Protein AF-A0A835RKS9-F1 (afdb_monomer_lite)

Secondary structure (DSSP, 8-state):
----PPPPHHHHHHHHHHHHHHHHHHHSS---S-EEEEE-TT--HHHHHHHHHHHHHTT--EEEEEEHHHHHHHHHHTTS-TTS-EEEEEEEEETTEEEEEEEEEPTTSS-EEEEE----B-----------

Foldseek 3Di:
DDDDPLPPLVVLLVVLLVVLVVCCVVVVHVPDDADEAEDAPPDDPVSLVSSVVSNVVSPGRYPYYYYPVVVVCVVCLVVDQLPAWDWDWDWDCPPQWTWIKIWIQHSVRPDIDIHTPGPTDHRPPDPPPPDD

InterPro domains:
  IPR013126 Heat shock protein 70 family [PF00012] (16-110)
  IPR043129 ATPase, nucleotide binding domain [SSF53067] (21-77)

pLDDT: mean 77.96, std 16.06, range [33.53, 96.0]

Organism: Vanilla planifolia (NCBI:txid51239)

Radius of gyration: 17.53 Å; chains: 1; bounding box: 42×36×47 Å

Structure (mmCIF, N/CA/C/O backbone):
data_AF-A0A835RKS9-F1
#
_entry.id   AF-A0A835RKS9-F1
#
loop_
_atom_site.group_PDB
_atom_site.id
_atom_site.type_symbol
_atom_site.label_atom_id
_atom_site.label_alt_id
_atom_site.label_comp_id
_atom_site.label_asym_id
_atom_site.label_entity_id
_atom_site.label_seq_id
_atom_site.pdbx_PDB_ins_code
_atom_site.Cartn_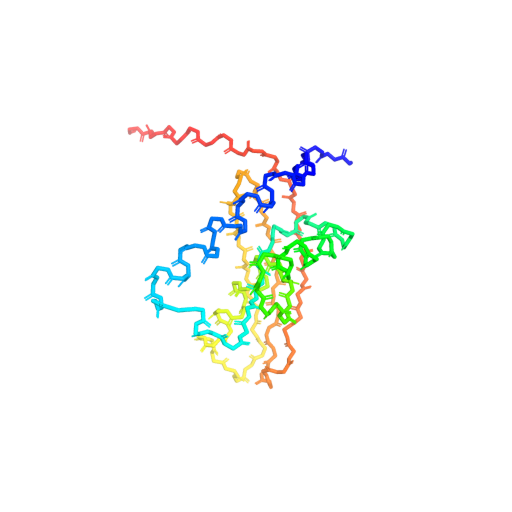x
_atom_site.Cartn_y
_atom_site.Cartn_z
_atom_site.occupancy
_atom_site.B_iso_or_equiv
_atom_site.auth_seq_id
_atom_site.auth_comp_id
_atom_site.auth_asym_id
_atom_site.auth_atom_id
_atom_site.pdbx_PDB_model_num
ATOM 1 N N . MET A 1 1 ? 16.171 18.803 7.623 1.00 37.25 1 MET A N 1
ATOM 2 C CA . MET A 1 1 ? 16.096 18.180 6.287 1.00 37.25 1 MET A CA 1
ATOM 3 C C . MET A 1 1 ? 17.166 17.105 6.278 1.00 37.25 1 MET A C 1
ATOM 5 O O . MET A 1 1 ? 18.321 17.444 6.073 1.00 37.25 1 MET A O 1
ATOM 9 N N . ASN A 1 2 ? 16.823 15.869 6.648 1.00 33.53 2 ASN A N 1
ATOM 10 C CA . ASN A 1 2 ? 17.807 14.811 6.886 1.00 33.53 2 ASN A CA 1
ATOM 11 C C . ASN A 1 2 ? 17.451 13.570 6.051 1.00 33.53 2 ASN A C 1
ATOM 13 O O . ASN A 1 2 ? 16.578 12.813 6.446 1.00 33.53 2 ASN A O 1
ATOM 17 N N . GLY A 1 3 ? 18.138 13.403 4.918 1.00 37.47 3 GLY A N 1
ATOM 18 C CA . GLY A 1 3 ? 18.975 12.223 4.672 1.00 37.47 3 GLY A CA 1
ATOM 19 C C . GLY A 1 3 ? 18.338 10.857 4.415 1.00 37.47 3 GLY A C 1
ATOM 20 O O . GLY A 1 3 ? 18.974 9.869 4.763 1.00 37.47 3 GLY A O 1
ATOM 21 N N . GLU A 1 4 ? 17.162 10.773 3.802 1.00 46.88 4 GLU A N 1
ATOM 22 C CA . GLU A 1 4 ? 16.782 9.568 3.054 1.00 46.88 4 GLU A CA 1
ATOM 23 C C . GLU A 1 4 ? 17.050 9.886 1.579 1.00 46.88 4 GLU A C 1
ATOM 25 O O . GLU A 1 4 ? 16.522 10.872 1.063 1.00 46.88 4 GLU A O 1
ATOM 30 N N . GLU A 1 5 ? 17.986 9.170 0.945 1.00 51.88 5 GLU A N 1
ATOM 31 C CA . GLU A 1 5 ? 18.229 9.341 -0.490 1.00 51.88 5 GLU A CA 1
ATOM 32 C C . GLU A 1 5 ? 16.928 9.008 -1.215 1.00 51.88 5 GLU A C 1
ATOM 34 O O . GLU A 1 5 ? 16.383 7.917 -1.033 1.00 51.88 5 GLU A O 1
ATOM 39 N N . ASP A 1 6 ? 16.414 9.962 -1.998 1.00 58.25 6 ASP A N 1
ATOM 40 C CA . ASP A 1 6 ? 15.259 9.717 -2.853 1.00 58.25 6 ASP A CA 1
ATOM 41 C C . ASP A 1 6 ? 15.521 8.427 -3.642 1.00 58.25 6 ASP A C 1
ATOM 43 O O . ASP A 1 6 ? 16.600 8.289 -4.235 1.00 58.25 6 ASP A O 1
ATOM 47 N N . PRO A 1 7 ? 14.584 7.461 -3.626 1.00 64.06 7 PRO A N 1
ATOM 48 C CA . PRO A 1 7 ? 14.830 6.174 -4.243 1.00 64.06 7 PRO A CA 1
ATOM 49 C C . PRO A 1 7 ? 15.171 6.405 -5.711 1.00 64.06 7 PRO A C 1
ATOM 51 O O . PRO A 1 7 ? 14.427 7.061 -6.445 1.00 64.06 7 PRO A O 1
ATOM 54 N N . CYS A 1 8 ? 16.325 5.889 -6.136 1.00 79.25 8 CYS A N 1
ATOM 55 C CA . CYS A 1 8 ? 16.779 6.057 -7.504 1.00 79.25 8 CYS A CA 1
ATOM 56 C C . CYS A 1 8 ? 15.691 5.535 -8.447 1.00 79.25 8 CYS A C 1
ATOM 58 O O . CYS A 1 8 ? 15.239 4.394 -8.328 1.00 79.25 8 CYS A O 1
ATOM 60 N N . ARG A 1 9 ? 15.273 6.365 -9.409 1.00 83.06 9 ARG A N 1
ATOM 61 C CA . ARG A 1 9 ? 14.220 6.024 -10.378 1.00 83.06 9 ARG A CA 1
ATOM 62 C C . ARG A 1 9 ? 14.448 4.653 -11.027 1.00 83.06 9 ARG A C 1
ATOM 64 O O . ARG A 1 9 ? 13.492 3.920 -11.263 1.00 83.06 9 ARG A O 1
ATOM 71 N N . VAL A 1 10 ? 15.707 4.306 -11.305 1.00 87.50 10 VAL A N 1
ATOM 72 C CA . VAL A 1 10 ? 16.093 3.011 -11.887 1.00 87.50 10 VAL A CA 1
ATOM 73 C C . VAL A 1 10 ? 15.722 1.849 -10.964 1.00 87.50 10 VAL A C 1
ATOM 75 O O . VAL A 1 10 ? 15.146 0.871 -11.436 1.00 87.50 10 VAL A O 1
ATOM 78 N N . ASP A 1 11 ? 15.977 1.975 -9.664 1.00 88.94 11 ASP A N 1
ATOM 79 C CA . ASP A 1 11 ? 15.690 0.927 -8.681 1.00 88.94 11 ASP A CA 1
ATOM 80 C C . ASP A 1 11 ? 14.180 0.728 -8.517 1.00 88.94 11 ASP A C 1
ATOM 82 O O . ASP A 1 11 ? 13.698 -0.404 -8.475 1.00 88.94 11 ASP A O 1
ATOM 86 N N . VAL A 1 12 ? 13.410 1.822 -8.511 1.00 90.06 12 VAL A N 1
ATOM 87 C CA . VAL A 1 12 ? 11.939 1.776 -8.447 1.00 90.06 12 VAL A CA 1
ATOM 88 C C . VAL A 1 12 ? 11.356 1.071 -9.673 1.00 90.06 12 VAL A C 1
ATOM 90 O O . VAL A 1 12 ? 10.477 0.217 -9.535 1.00 90.06 12 VAL A O 1
ATOM 93 N N . VAL A 1 13 ? 11.859 1.389 -10.872 1.00 91.94 13 VAL A N 1
ATOM 94 C CA . VAL A 1 13 ? 11.455 0.717 -12.118 1.00 91.94 13 VAL A CA 1
ATOM 95 C C . VAL A 1 13 ? 11.740 -0.781 -12.026 1.00 91.94 13 VAL A C 1
ATOM 97 O O . VAL A 1 13 ? 10.829 -1.584 -12.221 1.00 91.94 13 VAL A O 1
ATOM 100 N N . GLN A 1 14 ? 12.968 -1.162 -11.671 1.00 92.81 14 GLN A N 1
ATOM 101 C CA . GLN A 1 14 ? 13.363 -2.569 -11.573 1.00 92.81 14 GLN A CA 1
ATOM 102 C C . GLN A 1 14 ? 12.532 -3.332 -10.535 1.00 92.81 14 GLN A C 1
ATOM 104 O O . GLN A 1 14 ? 12.089 -4.453 -10.796 1.00 92.81 14 GLN A O 1
ATOM 109 N N . ALA A 1 15 ? 12.266 -2.722 -9.378 1.00 93.56 15 ALA A N 1
ATOM 110 C CA . ALA A 1 15 ? 11.445 -3.320 -8.332 1.00 93.56 15 ALA A CA 1
ATOM 111 C C . ALA A 1 15 ? 10.001 -3.565 -8.802 1.00 93.56 15 ALA A C 1
ATOM 113 O O . ALA A 1 15 ? 9.443 -4.638 -8.563 1.00 93.56 15 ALA A O 1
ATOM 114 N N . LEU A 1 16 ? 9.397 -2.604 -9.507 1.00 94.25 16 LEU A N 1
ATOM 115 C CA . LEU A 1 16 ? 8.031 -2.734 -10.018 1.00 94.25 16 LEU A CA 1
ATOM 116 C C . LEU A 1 16 ? 7.932 -3.738 -11.173 1.00 94.25 16 LEU A C 1
ATOM 118 O O . LEU A 1 16 ? 6.957 -4.487 -11.251 1.00 94.25 16 LEU A O 1
ATOM 122 N N . GLU A 1 17 ? 8.944 -3.824 -12.035 1.00 92.88 17 GLU A N 1
ATOM 123 C CA . GLU A 1 17 ? 9.011 -4.866 -13.064 1.00 92.88 17 GLU A CA 1
ATOM 124 C C . GLU A 1 17 ? 9.138 -6.266 -12.454 1.00 92.88 17 GLU A C 1
ATOM 126 O O . GLU A 1 17 ? 8.404 -7.177 -12.847 1.00 92.88 17 GLU A O 1
ATOM 131 N N . ALA A 1 18 ? 9.986 -6.428 -11.435 1.00 93.81 18 ALA A N 1
ATOM 132 C CA . ALA A 1 18 ? 10.100 -7.680 -10.694 1.00 93.81 18 ALA A CA 1
ATOM 133 C C . ALA A 1 18 ? 8.779 -8.048 -9.989 1.00 93.81 18 ALA A C 1
ATOM 135 O O . ALA A 1 18 ? 8.339 -9.202 -10.041 1.00 93.81 18 ALA A O 1
ATOM 136 N N . ALA A 1 19 ? 8.098 -7.068 -9.384 1.00 93.12 19 ALA A N 1
ATOM 137 C CA . ALA A 1 19 ? 6.787 -7.267 -8.769 1.00 93.12 19 ALA A CA 1
ATOM 138 C C . ALA A 1 19 ? 5.741 -7.719 -9.801 1.00 93.12 19 ALA A C 1
ATOM 140 O O . ALA A 1 19 ? 4.984 -8.660 -9.551 1.00 93.12 19 ALA A O 1
ATOM 141 N N . ARG A 1 20 ? 5.721 -7.106 -10.990 1.00 90.94 20 ARG A N 1
ATOM 142 C CA . ARG A 1 20 ? 4.830 -7.496 -12.092 1.00 90.94 20 ARG A CA 1
ATOM 143 C C . ARG A 1 20 ? 5.058 -8.946 -12.503 1.00 90.94 20 ARG A C 1
ATOM 145 O O . ARG A 1 20 ? 4.092 -9.674 -12.740 1.00 90.94 20 ARG A O 1
ATOM 152 N N . ASP A 1 21 ? 6.310 -9.372 -12.605 1.00 91.50 21 ASP A N 1
ATOM 153 C CA . ASP A 1 21 ? 6.643 -10.729 -13.034 1.00 91.50 21 ASP A CA 1
ATOM 154 C C . ASP A 1 21 ? 6.254 -11.771 -11.973 1.00 91.50 21 ASP A C 1
ATOM 156 O O . ASP A 1 21 ? 5.723 -12.831 -12.318 1.00 91.50 21 ASP A O 1
ATOM 160 N N . CYS A 1 22 ? 6.374 -11.429 -10.685 1.00 91.44 22 CYS A N 1
ATOM 161 C CA . CYS A 1 22 ? 5.822 -12.224 -9.585 1.00 91.44 22 CYS A CA 1
ATOM 162 C C . CYS A 1 22 ? 4.297 -12.395 -9.716 1.00 91.44 22 CYS A C 1
ATOM 164 O O . CYS A 1 22 ? 3.786 -13.519 -9.690 1.00 91.44 22 CYS A O 1
ATOM 166 N N . VAL A 1 23 ? 3.568 -11.298 -9.953 1.00 91.00 23 VAL A N 1
ATOM 167 C CA . VAL A 1 23 ? 2.108 -11.320 -10.142 1.00 91.00 23 VAL A CA 1
ATOM 168 C C . VAL A 1 23 ? 1.715 -12.174 -11.354 1.00 91.00 23 VAL A C 1
ATOM 170 O O . VAL A 1 23 ? 0.825 -13.020 -11.247 1.00 91.00 23 VAL A O 1
ATOM 173 N N . LYS A 1 24 ? 2.400 -12.020 -12.495 1.00 87.50 24 LYS A N 1
ATOM 174 C CA . LYS A 1 24 ? 2.159 -12.836 -13.701 1.00 87.50 24 LYS A CA 1
ATOM 175 C C . LYS A 1 24 ? 2.393 -14.324 -13.450 1.00 87.50 24 LYS A C 1
ATOM 177 O O . LYS A 1 24 ? 1.611 -15.141 -13.928 1.00 87.50 24 LYS A O 1
ATOM 182 N N . SER A 1 25 ? 3.448 -14.670 -12.713 1.00 88.44 25 SER A N 1
ATOM 183 C CA . SER A 1 25 ? 3.756 -16.056 -12.354 1.00 88.44 25 SER A CA 1
ATOM 184 C C . SER A 1 25 ? 2.651 -16.667 -11.489 1.00 88.44 25 SER A C 1
ATOM 186 O O . SER A 1 25 ? 2.165 -17.762 -11.778 1.00 88.44 25 SER A O 1
ATOM 188 N N . PHE A 1 26 ? 2.186 -15.925 -10.479 1.00 87.69 26 PHE A N 1
ATOM 189 C CA . PHE A 1 26 ? 1.154 -16.390 -9.556 1.00 87.69 26 PHE A CA 1
ATOM 190 C C . PHE A 1 26 ? -0.199 -16.615 -10.245 1.00 87.69 26 PHE A C 1
ATOM 192 O O . PHE A 1 26 ? -0.795 -17.685 -10.126 1.00 87.69 26 PHE A O 1
ATOM 199 N N . PHE A 1 27 ? -0.673 -15.630 -11.010 1.00 82.94 27 PHE A N 1
ATOM 200 C CA . PHE A 1 27 ? -1.977 -15.700 -11.675 1.00 82.94 27 PHE A CA 1
ATOM 201 C C . PHE A 1 27 ? -1.941 -16.423 -13.033 1.00 82.94 27 PHE A C 1
ATOM 203 O O . PHE A 1 27 ? -2.992 -16.639 -13.633 1.00 82.94 27 PHE A O 1
ATOM 210 N N . ARG A 1 28 ? -0.752 -16.791 -13.544 1.00 74.62 28 ARG A N 1
ATOM 211 C CA . ARG A 1 28 ? -0.503 -17.354 -14.896 1.00 74.62 28 ARG A CA 1
ATOM 212 C C . ARG A 1 28 ? -0.960 -16.465 -16.069 1.00 74.62 28 ARG A C 1
ATOM 214 O O . ARG A 1 28 ? -0.841 -16.852 -17.227 1.00 74.62 28 ARG A O 1
ATOM 221 N N . ALA A 1 29 ? -1.457 -15.274 -15.756 1.00 65.94 29 ALA A N 1
ATOM 222 C CA . ALA A 1 29 ? -1.839 -14.158 -16.611 1.00 65.94 29 ALA A CA 1
ATOM 223 C C . ALA A 1 29 ? -1.951 -12.915 -15.702 1.00 65.94 29 ALA A C 1
ATOM 225 O O . ALA A 1 29 ? -2.129 -13.077 -14.497 1.00 65.94 29 ALA A O 1
ATOM 226 N N . PRO A 1 30 ? -1.881 -11.671 -16.202 1.00 62.25 30 PRO A N 1
ATOM 227 C CA . PRO A 1 30 ? -2.223 -10.499 -15.396 1.00 62.25 30 PRO A CA 1
ATOM 228 C C . PRO A 1 30 ? -3.747 -10.446 -15.168 1.00 62.25 30 PRO A C 1
ATOM 230 O O . PRO A 1 30 ? -4.459 -9.688 -15.816 1.00 62.25 30 PRO A O 1
ATOM 233 N N . ALA A 1 31 ? -4.265 -11.303 -14.286 1.00 72.38 31 ALA A N 1
ATOM 234 C CA . ALA A 1 31 ? -5.687 -11.407 -13.964 1.00 72.38 31 ALA A CA 1
ATOM 235 C C . ALA A 1 31 ? -5.996 -10.713 -12.628 1.00 72.38 31 ALA A C 1
ATOM 237 O O . ALA A 1 31 ? -6.407 -11.349 -11.662 1.00 72.38 31 ALA A O 1
ATOM 238 N N . TYR A 1 32 ? -5.773 -9.400 -12.560 1.00 85.69 32 TYR A N 1
ATOM 239 C CA . TYR A 1 32 ? -6.197 -8.561 -11.437 1.00 85.69 32 TYR A CA 1
ATOM 240 C C . TYR A 1 32 ? -6.854 -7.285 -11.964 1.00 85.69 32 TYR A C 1
ATOM 242 O O . TYR A 1 32 ? -6.472 -6.765 -13.011 1.00 85.69 32 TYR A O 1
ATOM 250 N N . ASN A 1 33 ? -7.868 -6.790 -11.253 1.00 89.06 33 ASN A N 1
ATOM 251 C CA . ASN A 1 33 ? -8.625 -5.621 -11.700 1.00 89.06 33 ASN A CA 1
ATOM 252 C C . ASN A 1 33 ? -7.961 -4.307 -11.312 1.00 89.06 33 ASN A C 1
ATOM 254 O O . ASN A 1 33 ? -8.058 -3.360 -12.077 1.00 89.06 33 ASN A O 1
ATOM 258 N N . SER A 1 34 ? -7.304 -4.252 -10.154 1.00 93.31 34 SER A N 1
ATOM 259 C CA . SER A 1 34 ? -6.755 -3.024 -9.581 1.00 93.31 34 SER A CA 1
ATOM 260 C C . SER A 1 34 ? -5.559 -3.337 -8.688 1.00 93.31 34 SER A C 1
ATOM 262 O O . SER A 1 34 ? -5.457 -4.439 -8.149 1.00 93.31 34 SER A O 1
ATOM 264 N N . ALA A 1 35 ? -4.685 -2.355 -8.499 1.00 94.19 35 ALA A N 1
ATOM 265 C CA . ALA A 1 35 ? -3.542 -2.410 -7.601 1.00 94.19 35 ALA A CA 1
ATOM 266 C C . ALA A 1 35 ? -3.510 -1.171 -6.697 1.00 94.19 35 ALA A C 1
ATOM 268 O O . ALA A 1 35 ? -3.898 -0.077 -7.104 1.00 94.19 35 ALA A O 1
ATOM 269 N N . VAL A 1 36 ? -3.019 -1.338 -5.475 1.00 96.00 36 VAL A N 1
ATOM 270 C CA . VAL A 1 36 ? -2.655 -0.235 -4.580 1.00 96.00 36 VAL A CA 1
ATOM 271 C C . VAL A 1 36 ? -1.158 -0.341 -4.348 1.00 96.00 36 VAL A C 1
ATOM 273 O O . VAL A 1 36 ? -0.665 -1.430 -4.056 1.00 96.00 36 VAL A O 1
ATOM 276 N N . VAL A 1 37 ? -0.441 0.769 -4.500 1.00 95.81 37 VAL A N 1
ATOM 277 C CA . VAL A 1 37 ? 0.990 0.833 -4.188 1.00 95.81 37 VAL A CA 1
ATOM 278 C C . VAL A 1 37 ? 1.144 1.420 -2.792 1.00 95.81 37 VAL A C 1
ATOM 280 O O . VAL A 1 37 ? 0.527 2.433 -2.472 1.00 95.81 37 VAL A O 1
ATOM 283 N N . VAL A 1 38 ? 1.947 0.767 -1.959 1.00 94.00 38 VAL A N 1
ATOM 284 C CA . VAL A 1 38 ? 2.258 1.233 -0.606 1.00 94.00 38 VAL A CA 1
ATOM 285 C C . VAL A 1 38 ? 3.672 1.802 -0.604 1.00 94.00 38 VAL A C 1
ATOM 287 O O . VAL A 1 38 ? 4.579 1.165 -1.139 1.00 94.00 38 VAL A O 1
ATOM 290 N N . VAL A 1 39 ? 3.850 2.992 -0.033 1.00 90.12 39 VAL A N 1
ATOM 291 C CA . VAL A 1 39 ? 5.139 3.699 0.033 1.00 90.12 39 VAL A CA 1
ATOM 292 C C . VAL A 1 39 ? 5.519 4.035 1.481 1.00 90.12 39 VAL A C 1
ATOM 294 O O . VAL A 1 39 ? 4.631 4.100 2.338 1.00 90.12 39 VAL A O 1
ATOM 297 N N . PRO A 1 40 ? 6.812 4.276 1.775 1.00 86.38 40 PRO A N 1
ATOM 298 C CA . PRO A 1 40 ? 7.241 4.763 3.085 1.00 86.38 40 PRO A CA 1
ATOM 299 C C . PRO A 1 40 ? 6.505 6.040 3.501 1.00 86.38 40 PRO A C 1
ATOM 301 O O . PRO A 1 40 ? 6.210 6.894 2.660 1.00 86.38 40 PRO A O 1
ATOM 304 N N . ASN A 1 41 ? 6.261 6.213 4.802 1.00 82.38 41 ASN A N 1
ATOM 305 C CA . ASN A 1 41 ? 5.512 7.364 5.328 1.00 82.38 41 ASN A CA 1
ATOM 306 C C . ASN A 1 41 ? 6.192 8.719 5.039 1.00 82.38 41 ASN A C 1
ATOM 308 O O . ASN A 1 41 ? 5.518 9.746 4.978 1.00 82.38 41 ASN A O 1
ATOM 312 N N . SER A 1 42 ? 7.516 8.729 4.854 1.00 79.44 42 SER A N 1
ATOM 313 C CA . SER A 1 42 ? 8.328 9.909 4.524 1.00 79.44 42 SER A CA 1
ATOM 314 C C . SER A 1 42 ? 8.250 10.328 3.047 1.00 79.44 42 SER A C 1
ATOM 316 O O . SER A 1 42 ? 8.783 11.378 2.683 1.00 79.44 42 SER A O 1
ATOM 318 N N . THR A 1 43 ? 7.583 9.547 2.187 1.00 84.88 43 THR A N 1
ATOM 319 C CA . THR A 1 43 ? 7.561 9.778 0.733 1.00 84.88 43 THR A CA 1
ATOM 320 C C . THR A 1 43 ? 6.871 11.098 0.380 1.00 84.88 43 THR A C 1
ATOM 322 O O . THR A 1 43 ? 5.723 11.346 0.750 1.00 84.88 43 THR A O 1
ATOM 325 N N . SER A 1 44 ? 7.556 11.949 -0.389 1.00 86.00 44 SER A N 1
ATOM 326 C CA . SER A 1 44 ? 7.007 13.229 -0.848 1.00 86.00 44 SER A CA 1
ATOM 327 C C . SER A 1 44 ? 5.879 13.048 -1.874 1.00 86.00 44 SER A C 1
ATOM 329 O O . SER A 1 44 ? 5.820 12.046 -2.586 1.00 86.00 44 SER A O 1
ATOM 331 N N . ASN A 1 45 ? 5.000 14.047 -2.013 1.00 87.31 45 ASN A N 1
ATOM 332 C CA . ASN A 1 45 ? 3.931 14.008 -3.022 1.00 87.31 45 ASN A CA 1
ATOM 333 C C . ASN A 1 45 ? 4.474 13.877 -4.453 1.00 87.31 45 ASN A C 1
ATOM 335 O O . ASN A 1 45 ? 3.940 13.087 -5.225 1.00 87.31 45 ASN A O 1
ATOM 339 N N . ASN A 1 46 ? 5.561 14.581 -4.781 1.00 88.75 46 ASN A N 1
ATOM 340 C CA . ASN A 1 46 ? 6.192 14.483 -6.100 1.00 88.75 46 ASN A CA 1
ATOM 341 C C . ASN A 1 46 ? 6.680 13.051 -6.373 1.00 88.75 46 ASN A C 1
ATOM 343 O O . ASN A 1 46 ? 6.419 12.501 -7.441 1.00 88.75 46 ASN A O 1
ATOM 347 N N . ASN A 1 47 ? 7.311 12.411 -5.383 1.00 88.56 47 ASN A N 1
ATOM 348 C CA . ASN A 1 47 ? 7.772 11.029 -5.517 1.00 88.56 47 ASN A CA 1
ATOM 349 C C . ASN A 1 47 ? 6.589 10.053 -5.621 1.00 88.56 47 ASN A C 1
ATOM 351 O O . ASN A 1 47 ? 6.669 9.081 -6.366 1.00 88.56 47 ASN A O 1
ATOM 355 N N . ARG A 1 48 ? 5.465 10.308 -4.931 1.00 91.94 48 ARG A N 1
ATOM 356 C CA . ARG A 1 48 ? 4.238 9.499 -5.070 1.00 91.94 48 ARG A CA 1
ATOM 357 C C . ARG A 1 48 ? 3.685 9.545 -6.497 1.00 91.94 48 ARG A C 1
ATOM 359 O O . ARG A 1 48 ? 3.318 8.500 -7.032 1.00 91.94 48 ARG A O 1
ATOM 366 N N . GLU A 1 49 ? 3.646 10.722 -7.121 1.00 92.62 49 GLU A N 1
ATOM 367 C CA . GLU A 1 49 ? 3.214 10.879 -8.518 1.00 92.62 49 GLU A CA 1
ATOM 368 C C . GLU A 1 49 ? 4.164 10.171 -9.492 1.00 92.62 49 GLU A C 1
ATOM 370 O O . GLU A 1 49 ? 3.724 9.504 -10.434 1.00 92.62 49 GLU A O 1
ATOM 375 N N . GLU A 1 50 ? 5.471 10.253 -9.243 1.00 93.06 50 GLU A N 1
ATOM 376 C CA . GLU A 1 50 ? 6.464 9.550 -10.050 1.00 93.06 50 GLU A CA 1
ATOM 377 C C . GLU A 1 50 ? 6.337 8.024 -9.917 1.00 93.06 50 GLU A C 1
ATOM 379 O O . GLU A 1 50 ? 6.295 7.322 -10.930 1.00 93.06 50 GLU A O 1
ATOM 384 N N . ILE A 1 51 ? 6.197 7.505 -8.694 1.00 94.19 51 ILE A N 1
ATOM 385 C CA . ILE A 1 51 ? 5.978 6.077 -8.422 1.00 94.19 51 ILE A CA 1
ATOM 386 C C . ILE A 1 51 ? 4.683 5.591 -9.080 1.00 94.19 51 ILE A C 1
ATOM 388 O O . ILE A 1 51 ? 4.677 4.518 -9.685 1.00 94.19 51 ILE A O 1
ATOM 392 N N . LEU A 1 52 ? 3.602 6.376 -9.016 1.00 95.12 52 LEU A N 1
ATOM 393 C CA . LEU A 1 52 ? 2.347 6.071 -9.706 1.00 95.12 52 LEU A CA 1
ATOM 394 C C . LEU A 1 52 ? 2.579 5.901 -11.212 1.00 95.12 52 LEU A C 1
ATOM 396 O O . LEU A 1 52 ? 2.166 4.894 -11.789 1.00 95.12 52 LEU A O 1
ATOM 400 N N . SER A 1 53 ? 3.273 6.859 -11.829 1.00 94.62 53 SER A N 1
ATOM 401 C CA . SER A 1 53 ? 3.597 6.837 -13.258 1.00 94.62 53 SER A CA 1
ATOM 402 C C . SER A 1 53 ? 4.434 5.609 -13.637 1.00 94.62 53 SER A C 1
ATOM 404 O O . SER A 1 53 ? 4.113 4.905 -14.598 1.00 94.62 53 SER A O 1
ATOM 406 N N . ILE A 1 54 ? 5.463 5.282 -12.848 1.00 95.31 54 ILE A N 1
ATOM 407 C CA . ILE A 1 54 ? 6.309 4.104 -13.082 1.00 95.31 54 ILE A CA 1
ATOM 408 C C . ILE A 1 54 ? 5.501 2.808 -12.932 1.00 95.31 54 ILE A C 1
ATOM 410 O O . ILE A 1 54 ? 5.607 1.919 -13.776 1.00 95.31 54 ILE A O 1
ATOM 414 N N . ALA A 1 55 ? 4.663 2.696 -11.900 1.00 95.31 55 ALA A N 1
ATOM 415 C CA . ALA A 1 55 ? 3.854 1.504 -11.655 1.00 95.31 55 ALA A CA 1
ATOM 416 C C . ALA A 1 55 ? 2.816 1.274 -12.763 1.00 95.31 55 ALA A C 1
ATOM 418 O O . ALA A 1 55 ? 2.637 0.143 -13.223 1.00 95.31 55 ALA A O 1
ATOM 419 N N . GLN A 1 56 ? 2.184 2.341 -13.253 1.00 94.38 56 GLN A N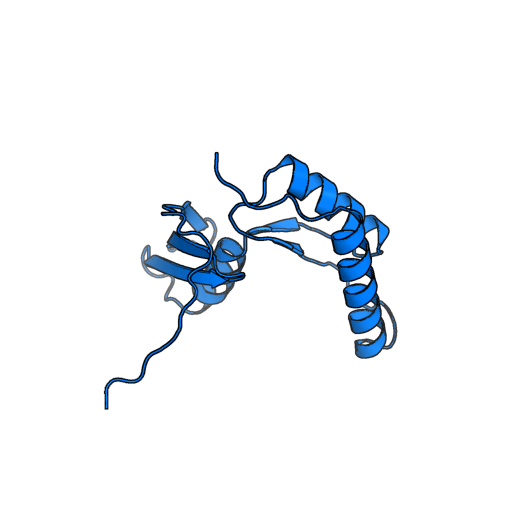 1
ATOM 420 C CA . GLN A 1 56 ? 1.308 2.273 -14.423 1.00 94.38 56 GLN A CA 1
ATOM 421 C C . GLN A 1 56 ? 2.082 1.858 -15.680 1.00 94.38 56 GLN A C 1
ATOM 423 O O . GLN A 1 56 ? 1.626 0.980 -16.413 1.00 94.38 56 GLN A O 1
ATOM 428 N N . GLY A 1 57 ? 3.281 2.411 -15.896 1.00 92.62 57 GLY A N 1
ATOM 429 C CA . GLY A 1 57 ? 4.175 2.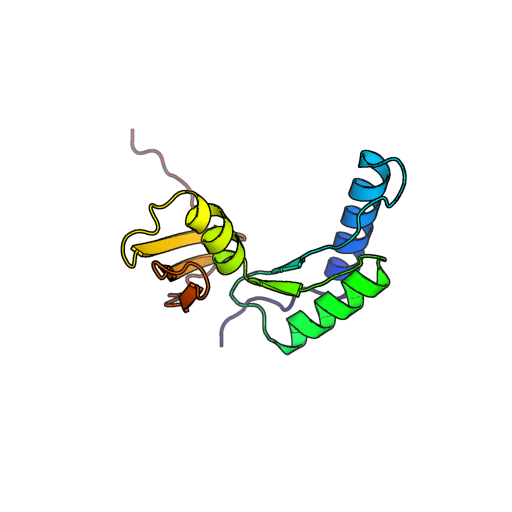015 -16.990 1.00 92.62 57 GLY A CA 1
ATOM 430 C C . GLY A 1 57 ? 4.614 0.547 -16.924 1.00 92.62 57 GLY A C 1
ATOM 431 O O . GLY A 1 57 ? 4.732 -0.111 -17.957 1.00 92.62 57 GLY A O 1
ATOM 432 N N . ALA A 1 58 ? 4.770 -0.005 -15.718 1.00 91.81 58 ALA A N 1
ATOM 433 C CA . ALA A 1 58 ? 5.025 -1.428 -15.497 1.00 91.81 58 ALA A CA 1
ATOM 434 C C . ALA A 1 58 ? 3.786 -2.314 -15.763 1.00 91.81 58 ALA A C 1
ATOM 436 O O . ALA A 1 58 ? 3.905 -3.539 -15.811 1.00 91.81 58 ALA A O 1
ATOM 437 N N . GLY A 1 59 ? 2.607 -1.728 -15.988 1.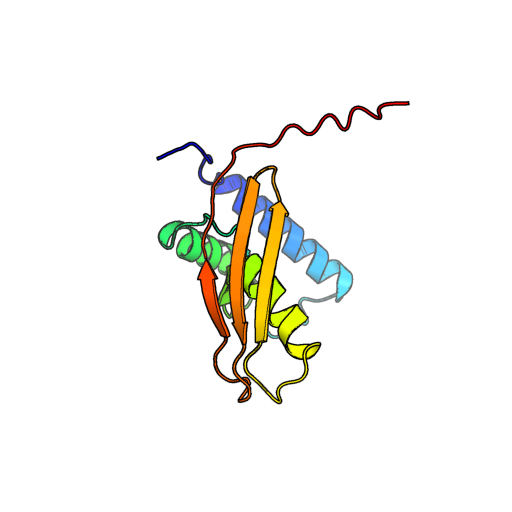00 91.06 59 GLY A N 1
ATOM 438 C CA . GLY A 1 59 ? 1.376 -2.437 -16.338 1.00 91.06 59 GLY A CA 1
ATOM 439 C C . GLY A 1 59 ? 0.437 -2.712 -15.164 1.00 91.06 59 GLY A C 1
ATOM 440 O O . GLY A 1 59 ? -0.466 -3.536 -15.311 1.00 91.06 59 GLY A O 1
ATOM 441 N N . PHE A 1 60 ? 0.625 -2.051 -14.016 1.00 93.25 60 PHE A N 1
ATOM 442 C CA . PHE A 1 60 ? -0.330 -2.100 -12.910 1.00 93.25 60 PHE A CA 1
ATOM 443 C C . PHE A 1 60 ? -1.499 -1.138 -13.131 1.00 93.25 60 PHE A C 1
ATOM 445 O O . PHE A 1 60 ? -1.296 0.049 -13.378 1.00 93.25 60 PHE A O 1
ATOM 452 N N . ASN A 1 61 ? -2.737 -1.616 -12.953 1.00 93.31 61 ASN A N 1
ATOM 453 C CA . ASN A 1 61 ? -3.902 -0.732 -12.845 1.00 93.31 61 ASN A CA 1
ATOM 454 C C . ASN A 1 61 ? -3.967 -0.099 -11.443 1.00 93.31 61 ASN A C 1
ATOM 456 O O . ASN A 1 61 ? -4.748 -0.526 -10.591 1.00 93.31 61 ASN A O 1
ATOM 460 N N . VAL A 1 62 ? -3.078 0.857 -11.171 1.00 95.81 62 VAL A N 1
ATOM 461 C CA . VAL A 1 62 ? -2.954 1.482 -9.848 1.00 95.81 62 VAL A CA 1
ATOM 462 C C . VAL A 1 62 ? -4.122 2.431 -9.585 1.00 95.81 62 VAL A C 1
ATOM 464 O O . VAL A 1 62 ? -4.300 3.407 -10.310 1.00 95.81 62 VAL A O 1
ATOM 467 N N . VAL A 1 63 ? -4.889 2.167 -8.525 1.00 95.38 63 VAL A N 1
ATOM 468 C CA . VAL A 1 63 ? -6.019 3.010 -8.094 1.00 95.38 63 VAL A CA 1
ATOM 469 C C . VAL A 1 63 ? -5.641 4.007 -7.004 1.00 95.38 63 VAL A C 1
ATOM 471 O O . VAL A 1 63 ? -6.339 5.001 -6.829 1.00 95.38 63 VAL A O 1
ATOM 474 N N . ASN A 1 64 ? -4.567 3.741 -6.254 1.00 93.12 64 ASN A N 1
ATOM 475 C CA . ASN A 1 64 ? -4.056 4.661 -5.245 1.00 93.12 64 ASN A CA 1
ATOM 476 C C . ASN A 1 64 ? -2.595 4.353 -4.879 1.00 93.12 64 ASN A C 1
ATOM 478 O O . ASN A 1 64 ? -2.160 3.200 -4.965 1.00 93.12 64 ASN A O 1
ATOM 482 N N . VAL A 1 65 ? -1.879 5.379 -4.419 1.00 94.31 65 VAL A N 1
ATOM 483 C CA . VAL A 1 65 ? -0.589 5.262 -3.732 1.00 94.31 65 VAL A CA 1
ATOM 484 C C . VAL A 1 65 ? -0.807 5.732 -2.299 1.00 94.31 65 VAL A C 1
ATOM 486 O O . VAL A 1 65 ? -1.205 6.875 -2.087 1.00 94.31 65 VAL A O 1
ATOM 489 N N . ILE A 1 66 ? -0.606 4.850 -1.324 1.00 92.25 66 ILE A N 1
ATOM 490 C CA . ILE A 1 66 ? -0.893 5.133 0.088 1.00 92.25 66 ILE A CA 1
ATOM 491 C C . ILE A 1 66 ? 0.334 4.911 0.957 1.00 92.25 66 ILE A C 1
ATOM 493 O O . ILE A 1 66 ? 1.216 4.125 0.616 1.00 92.25 66 ILE A O 1
ATOM 497 N N . ASP A 1 67 ? 0.356 5.564 2.111 1.00 87.75 67 ASP A N 1
ATOM 498 C CA . ASP A 1 67 ? 1.440 5.374 3.067 1.00 87.75 67 ASP A CA 1
ATOM 499 C C . ASP A 1 67 ? 1.293 4.043 3.800 1.00 87.75 67 ASP A C 1
ATOM 501 O O . ASP A 1 67 ? 0.183 3.549 4.038 1.00 87.75 67 ASP A O 1
ATOM 505 N N . GLU A 1 68 ? 2.425 3.482 4.202 1.00 87.25 68 GLU A N 1
ATOM 506 C CA . GLU A 1 68 ? 2.507 2.230 4.948 1.00 87.25 68 GLU A CA 1
ATOM 507 C C . GLU A 1 68 ? 1.605 2.227 6.186 1.00 87.25 68 GLU A C 1
ATOM 509 O O . GLU A 1 68 ? 0.775 1.330 6.352 1.00 87.25 68 GLU A O 1
ATOM 514 N N . ASN A 1 69 ? 1.669 3.272 7.013 1.00 86.50 69 ASN A N 1
ATOM 515 C CA . ASN A 1 69 ? 0.873 3.325 8.239 1.00 86.50 69 ASN A CA 1
ATOM 516 C C . ASN A 1 69 ? -0.623 3.505 7.957 1.00 86.50 69 ASN A C 1
ATOM 518 O O . ASN A 1 69 ? -1.457 3.051 8.742 1.00 86.50 69 ASN A O 1
ATOM 522 N N . ILE A 1 70 ? -0.986 4.090 6.813 1.00 85.38 70 ILE A N 1
ATOM 523 C CA . ILE A 1 70 ? -2.379 4.146 6.358 1.00 85.38 70 ILE A CA 1
ATOM 524 C C . ILE A 1 70 ? -2.854 2.737 5.985 1.00 85.38 70 ILE A C 1
ATOM 526 O O . ILE A 1 70 ? -3.934 2.322 6.408 1.00 85.38 70 ILE A O 1
ATOM 530 N N . ALA A 1 71 ? -2.046 1.970 5.245 1.00 89.00 71 ALA A N 1
ATOM 531 C CA . ALA A 1 71 ? -2.364 0.585 4.898 1.00 89.00 71 ALA A CA 1
ATOM 532 C C . ALA A 1 71 ? -2.546 -0.290 6.154 1.00 89.00 71 ALA A C 1
ATOM 534 O O . ALA A 1 71 ? -3.524 -1.035 6.260 1.00 89.00 71 ALA A O 1
ATOM 535 N N . VAL A 1 72 ? -1.657 -0.141 7.144 1.00 88.44 72 VAL A N 1
ATOM 536 C CA . VAL A 1 72 ? -1.758 -0.823 8.447 1.00 88.44 72 VAL A CA 1
ATOM 537 C C . VAL A 1 72 ? -3.029 -0.411 9.190 1.00 88.44 72 VAL A C 1
ATOM 539 O O . VAL A 1 72 ? -3.735 -1.268 9.727 1.00 88.44 72 VAL A O 1
ATOM 542 N N . ALA A 1 73 ? -3.366 0.880 9.193 1.00 86.12 73 ALA A N 1
ATOM 543 C CA . ALA A 1 73 ? -4.588 1.366 9.819 1.00 86.12 73 ALA A CA 1
ATOM 544 C C . ALA A 1 73 ? -5.843 0.727 9.216 1.00 86.12 73 ALA A C 1
ATOM 546 O O . ALA A 1 73 ? -6.707 0.277 9.967 1.00 86.12 73 ALA A O 1
ATOM 547 N N . TYR A 1 74 ? -5.931 0.636 7.885 1.00 85.38 74 TYR A N 1
ATOM 548 C CA . TYR A 1 74 ? -7.047 -0.033 7.211 1.00 85.38 74 TYR A CA 1
ATOM 549 C C . TYR A 1 74 ? -7.133 -1.520 7.567 1.00 85.38 74 TYR A C 1
ATOM 551 O O . TYR A 1 74 ? -8.231 -2.017 7.814 1.00 85.38 74 TYR A O 1
ATOM 559 N N . ALA A 1 75 ? -5.999 -2.221 7.656 1.00 86.94 75 ALA A N 1
ATOM 560 C CA . ALA A 1 75 ? -5.979 -3.629 8.049 1.00 86.94 75 ALA A CA 1
ATOM 561 C C . ALA A 1 75 ? -6.511 -3.842 9.479 1.00 86.94 75 ALA A C 1
ATOM 563 O O . ALA A 1 75 ? -7.283 -4.769 9.725 1.00 86.94 75 ALA A O 1
ATOM 564 N N . TYR A 1 76 ? -6.148 -2.965 10.420 1.00 83.12 76 TYR A N 1
ATOM 565 C CA . TYR A 1 76 ? -6.621 -3.060 11.804 1.00 83.12 76 TYR A CA 1
ATOM 566 C C . TYR A 1 76 ? -8.031 -2.509 12.014 1.00 83.12 76 TYR A C 1
ATOM 568 O O . TYR A 1 76 ? -8.724 -2.975 12.922 1.00 83.12 76 TYR A O 1
ATOM 576 N N . ALA A 1 77 ? -8.483 -1.559 11.193 1.00 80.06 77 ALA A N 1
ATOM 577 C CA . ALA A 1 77 ? -9.804 -0.950 11.329 1.00 80.06 77 ALA A CA 1
ATOM 578 C C . ALA A 1 77 ? -10.950 -1.969 11.258 1.00 80.06 77 ALA A C 1
ATOM 580 O O . ALA A 1 77 ? -11.955 -1.806 11.948 1.00 80.06 77 ALA A O 1
ATOM 581 N N . GLU A 1 78 ? -10.776 -3.050 10.498 1.00 76.00 78 GLU A N 1
ATOM 582 C CA . GLU A 1 78 ? -11.754 -4.139 10.394 1.00 76.00 78 GLU A CA 1
ATOM 583 C C . GLU A 1 78 ? -11.759 -5.075 11.618 1.00 76.00 78 GLU A C 1
ATOM 585 O O . GLU A 1 78 ? -12.715 -5.817 11.833 1.00 76.00 78 GLU A O 1
ATOM 590 N N . THR A 1 79 ? -10.727 -5.024 12.467 1.00 80.38 79 THR A N 1
ATOM 591 C CA . THR A 1 79 ? -10.619 -5.873 13.670 1.00 80.38 79 THR A CA 1
ATOM 592 C C . THR A 1 79 ? -11.208 -5.227 14.925 1.00 80.38 79 THR A C 1
ATOM 594 O O . THR A 1 79 ? -11.487 -5.911 15.911 1.00 80.38 79 THR A O 1
ATOM 597 N N . VAL A 1 80 ? -11.402 -3.906 14.914 1.00 75.69 80 VAL A N 1
ATOM 598 C CA . VAL A 1 80 ? -11.862 -3.144 16.078 1.00 75.69 80 VAL A CA 1
ATOM 599 C C . VAL A 1 80 ? -13.371 -2.920 16.039 1.00 75.69 80 VAL A C 1
ATOM 601 O O . VAL A 1 80 ? -13.956 -2.590 15.011 1.00 75.69 80 VAL A O 1
ATOM 604 N N . SER A 1 81 ? -14.029 -3.057 17.195 1.00 72.19 81 SER A N 1
ATOM 605 C CA . SER A 1 81 ? -15.470 -2.810 17.297 1.00 72.19 81 SER A CA 1
ATOM 606 C C . SER A 1 81 ? -15.796 -1.356 16.930 1.00 72.19 81 SER A C 1
ATOM 608 O O . SER A 1 81 ? -15.358 -0.428 17.620 1.00 72.19 81 SER A O 1
ATOM 610 N N . ARG A 1 82 ? -16.636 -1.159 15.914 1.00 71.56 82 ARG A N 1
ATOM 611 C CA . ARG A 1 82 ? -17.035 0.160 15.388 1.00 71.56 82 ARG A CA 1
ATOM 612 C C . ARG A 1 82 ? -18.122 0.863 16.222 1.00 71.56 82 ARG A C 1
ATOM 614 O O . ARG A 1 82 ? -18.825 1.727 15.722 1.00 71.56 82 ARG A O 1
ATOM 621 N N . SER A 1 83 ? -18.300 0.500 17.493 1.00 75.50 83 SER A N 1
ATOM 622 C CA . SER A 1 83 ? -19.325 1.099 18.365 1.00 75.50 83 SER A CA 1
ATOM 623 C C . SER A 1 83 ? -18.928 2.468 18.925 1.00 75.50 83 SER A C 1
ATOM 625 O O . SER A 1 83 ? -19.792 3.270 19.266 1.00 75.50 83 SER A O 1
ATOM 627 N N . THR A 1 84 ? -17.628 2.753 19.015 1.00 78.25 84 THR A N 1
ATOM 628 C CA . THR A 1 84 ? -17.081 4.022 19.513 1.00 78.25 84 THR A CA 1
ATOM 629 C C . THR A 1 84 ? -15.866 4.418 18.689 1.00 78.25 84 THR A C 1
ATOM 631 O O . THR A 1 84 ? -15.221 3.549 18.104 1.00 78.25 84 THR A O 1
ATOM 634 N N . THR A 1 85 ? -15.488 5.699 18.714 1.00 81.44 85 THR A N 1
ATOM 635 C CA . THR A 1 85 ? -14.193 6.125 18.174 1.00 81.44 85 THR A CA 1
ATOM 636 C C . THR A 1 85 ? -13.079 5.339 18.858 1.00 81.44 85 THR A C 1
ATOM 638 O O . THR A 1 85 ? -13.075 5.207 20.087 1.00 81.44 85 THR A O 1
ATOM 641 N N . LYS A 1 86 ? -12.152 4.791 18.073 1.00 81.69 86 LYS A N 1
ATOM 642 C CA . LYS A 1 86 ? -10.969 4.085 18.573 1.00 81.69 86 LYS A CA 1
ATOM 643 C C . LYS A 1 86 ? -9.723 4.829 18.133 1.00 81.69 86 LYS A C 1
ATOM 645 O O . LYS A 1 86 ? -9.642 5.254 16.987 1.00 81.69 86 LYS A O 1
ATOM 650 N N . ARG A 1 87 ? -8.761 4.965 19.043 1.00 84.94 87 ARG A N 1
ATOM 651 C CA . ARG A 1 87 ? -7.416 5.436 18.715 1.00 84.94 87 ARG A CA 1
ATOM 652 C C . ARG A 1 87 ? -6.488 4.238 18.637 1.00 84.94 87 ARG A C 1
ATOM 654 O O . ARG A 1 87 ? -6.438 3.448 19.577 1.00 84.94 87 ARG A O 1
ATOM 661 N N . ILE A 1 88 ? -5.780 4.123 17.528 1.00 83.69 88 ILE A N 1
ATOM 662 C CA . ILE A 1 88 ? -4.748 3.123 17.292 1.00 83.69 88 ILE A CA 1
ATOM 663 C C . ILE A 1 88 ? -3.417 3.856 17.220 1.00 83.69 88 ILE A C 1
ATOM 665 O O . ILE A 1 88 ? -3.308 4.887 16.562 1.00 83.69 88 ILE A O 1
ATOM 669 N N . VAL A 1 89 ? -2.414 3.323 17.909 1.00 88.06 89 VAL A N 1
ATOM 670 C CA . VAL A 1 89 ? -1.027 3.763 17.765 1.00 88.06 89 VAL A CA 1
ATOM 671 C C . VAL A 1 89 ? -0.314 2.736 16.903 1.00 88.06 89 VAL A C 1
ATOM 673 O O . VAL A 1 89 ? -0.326 1.547 17.220 1.00 88.06 89 VAL A O 1
ATOM 676 N N . ILE A 1 90 ? 0.287 3.200 15.817 1.00 87.06 90 ILE A N 1
ATOM 677 C CA . ILE A 1 90 ? 1.110 2.401 14.916 1.00 87.06 90 ILE A CA 1
ATOM 678 C C . ILE A 1 90 ? 2.558 2.776 15.200 1.00 87.06 90 ILE A C 1
ATOM 680 O O . ILE A 1 90 ? 2.905 3.954 15.167 1.00 87.06 90 ILE A O 1
ATOM 684 N N . VAL A 1 91 ? 3.378 1.776 15.512 1.00 87.00 91 VAL A N 1
ATOM 685 C CA . VAL A 1 91 ? 4.827 1.911 15.686 1.00 87.00 91 VAL A CA 1
ATOM 686 C C . VAL A 1 91 ? 5.475 1.008 14.646 1.00 87.00 91 VAL A C 1
ATOM 688 O O . VAL A 1 91 ? 5.371 -0.215 14.756 1.00 87.00 91 VAL A O 1
ATOM 691 N N . SER A 1 92 ? 6.096 1.596 13.627 1.00 82.81 92 SER A N 1
ATOM 692 C CA . SER A 1 92 ? 6.702 0.876 12.503 1.00 82.81 92 SER A CA 1
ATOM 693 C C . SER A 1 92 ? 8.211 1.075 12.509 1.00 82.81 92 SER A C 1
ATOM 695 O O . SER A 1 92 ? 8.688 2.192 12.667 1.00 82.81 92 SER A O 1
ATOM 697 N N . ASN A 1 93 ? 8.962 -0.015 12.349 1.00 81.50 93 ASN A N 1
ATOM 698 C CA . ASN A 1 93 ? 10.402 0.020 12.102 1.00 81.50 93 ASN A CA 1
ATOM 699 C C . ASN A 1 93 ? 10.672 -0.670 10.764 1.00 81.50 93 ASN A C 1
ATOM 701 O O . ASN A 1 93 ? 10.934 -1.876 10.724 1.00 81.50 93 ASN A O 1
ATOM 705 N N . THR A 1 94 ? 10.558 0.097 9.686 1.00 76.19 94 THR A N 1
ATOM 706 C CA . THR A 1 94 ? 10.683 -0.387 8.308 1.00 76.19 94 THR A CA 1
ATOM 707 C C . THR A 1 94 ? 11.847 0.348 7.650 1.00 76.19 94 THR A C 1
ATOM 709 O O . THR A 1 94 ? 12.027 1.544 7.851 1.00 76.19 94 THR A O 1
ATOM 712 N N . GLY A 1 95 ? 12.722 -0.370 6.937 1.00 70.69 95 GLY A N 1
ATOM 713 C CA . GLY A 1 95 ? 13.911 0.241 6.317 1.00 70.69 95 GLY A CA 1
ATOM 714 C C . GLY A 1 95 ? 14.927 0.827 7.313 1.00 70.69 95 GLY A C 1
ATOM 715 O O . GLY A 1 95 ? 15.807 1.583 6.920 1.00 70.69 95 GLY A O 1
ATOM 716 N N . GLY A 1 96 ? 14.820 0.488 8.605 1.00 72.75 96 GLY A N 1
ATOM 717 C CA . GLY A 1 96 ? 15.621 1.076 9.684 1.00 72.75 96 GLY A CA 1
ATOM 718 C C . GLY A 1 96 ? 15.066 2.396 10.228 1.00 72.75 96 GLY A C 1
ATOM 719 O O . GLY A 1 96 ? 15.622 2.926 11.189 1.00 72.75 96 GLY A O 1
ATOM 720 N N . VAL A 1 97 ? 13.976 2.906 9.657 1.00 74.75 97 VAL A N 1
ATOM 721 C CA . VAL A 1 97 ? 13.308 4.128 10.102 1.00 74.75 97 VAL A CA 1
ATOM 722 C C . VAL A 1 97 ? 12.210 3.761 11.091 1.00 74.75 97 VAL A C 1
ATOM 724 O O . VAL A 1 97 ? 11.335 2.946 10.793 1.00 74.75 97 VAL A O 1
ATOM 727 N N . LEU A 1 98 ? 12.264 4.367 12.279 1.00 80.69 98 LEU A N 1
ATOM 728 C CA . LEU A 1 98 ? 11.200 4.262 13.271 1.00 80.69 98 LEU A CA 1
ATOM 729 C C . LEU A 1 98 ? 10.198 5.401 13.079 1.00 80.69 98 LEU A C 1
ATOM 731 O O . LEU A 1 98 ? 10.534 6.557 13.333 1.00 80.69 98 LEU A O 1
ATOM 735 N N . ASP A 1 99 ? 8.966 5.055 12.722 1.00 80.38 99 ASP A N 1
ATOM 736 C CA . ASP A 1 99 ? 7.841 5.983 12.661 1.00 80.38 99 ASP A CA 1
ATOM 737 C C . ASP A 1 99 ? 6.792 5.638 13.719 1.00 80.38 99 ASP A C 1
ATOM 739 O O . ASP A 1 99 ? 6.549 4.475 14.059 1.00 80.38 99 ASP A O 1
ATOM 743 N N . VAL A 1 100 ? 6.125 6.678 14.217 1.00 83.50 100 VAL A N 1
ATOM 744 C CA . VAL A 1 100 ? 4.947 6.553 15.075 1.00 83.50 100 VAL A CA 1
ATOM 745 C C . VAL A 1 100 ? 3.796 7.319 14.436 1.00 83.50 100 VAL A C 1
ATOM 747 O O . VAL A 1 100 ? 3.947 8.446 13.967 1.00 83.50 100 VAL A O 1
ATOM 750 N N . SER A 1 101 ? 2.619 6.709 14.385 1.00 83.19 101 SER A N 1
ATOM 751 C CA . SER A 1 101 ? 1.403 7.341 13.870 1.00 83.19 101 SER A CA 1
ATOM 752 C C . SER A 1 101 ? 0.235 7.067 14.797 1.00 83.19 101 SER A C 1
ATOM 754 O O . SER A 1 101 ? 0.098 5.964 15.325 1.00 83.19 101 SER A O 1
ATOM 756 N N . VAL A 1 102 ? -0.617 8.070 14.998 1.00 84.19 102 VAL A N 1
ATOM 757 C CA . VAL A 1 102 ? -1.856 7.915 15.755 1.00 84.19 102 VAL A CA 1
ATOM 758 C C . VAL A 1 102 ? -3.014 8.018 14.783 1.00 84.19 102 VAL A C 1
ATOM 760 O O . VAL A 1 102 ? -3.123 8.964 14.010 1.00 84.19 102 VAL A O 1
ATOM 763 N N . VAL A 1 103 ? -3.885 7.022 14.819 1.00 81.12 103 VAL A N 1
ATOM 764 C CA . VAL A 1 103 ? -5.013 6.916 13.907 1.00 81.12 103 VAL A CA 1
ATOM 765 C C . VAL A 1 103 ? -6.303 6.848 14.697 1.00 81.12 103 VAL A C 1
ATOM 767 O O . VAL A 1 103 ? -6.458 6.004 15.579 1.00 81.12 103 VAL A O 1
ATOM 770 N N . SER A 1 104 ? -7.240 7.726 14.366 1.00 83.25 104 SER A N 1
ATOM 771 C CA . SER A 1 104 ? -8.589 7.727 14.913 1.00 83.25 104 SER A CA 1
ATOM 772 C C . SER A 1 104 ? -9.547 7.094 13.907 1.00 83.25 104 SER A C 1
ATOM 774 O O . SER A 1 104 ? -9.727 7.585 12.795 1.00 83.25 104 SER A O 1
ATOM 776 N N . ILE A 1 105 ? -10.183 5.994 14.306 1.00 78.31 105 ILE A N 1
ATOM 777 C CA . ILE A 1 105 ? -11.209 5.309 13.517 1.00 78.31 105 ILE A CA 1
ATOM 778 C C . ILE A 1 105 ? -12.568 5.685 14.083 1.00 78.31 105 ILE A C 1
ATOM 780 O O . ILE A 1 105 ? -12.859 5.412 15.253 1.00 78.31 105 ILE A O 1
ATOM 784 N N . SER A 1 106 ? -13.405 6.302 13.255 1.00 76.75 106 SER A N 1
ATOM 785 C CA . SER A 1 106 ? -14.753 6.698 13.639 1.00 76.75 106 SER A CA 1
ATOM 786 C C . SER A 1 106 ? -15.726 5.499 13.677 1.00 76.75 106 SER A C 1
ATOM 788 O O . SER A 1 106 ? -15.589 4.548 12.899 1.00 76.75 106 SER A O 1
ATOM 790 N N . PRO A 1 107 ? -16.778 5.547 14.521 1.00 71.62 107 PRO A N 1
ATOM 791 C CA . PRO A 1 107 ? -17.787 4.486 14.612 1.00 71.62 107 PRO A CA 1
ATOM 792 C C . PRO A 1 107 ? -18.527 4.230 13.289 1.00 71.62 107 PRO A C 1
ATOM 794 O O . PRO A 1 107 ? -18.977 3.126 13.007 1.00 71.62 107 PRO A O 1
ATOM 797 N N . ASN A 1 108 ? -18.654 5.259 12.447 1.00 67.38 108 ASN A N 1
ATOM 798 C CA . ASN A 1 108 ? -19.347 5.160 11.164 1.00 67.38 108 ASN A CA 1
ATOM 799 C C . ASN A 1 108 ? -18.464 4.600 10.034 1.00 67.38 108 ASN A C 1
ATOM 801 O O . ASN A 1 108 ? -18.947 4.475 8.911 1.00 67.38 108 ASN A O 1
ATOM 805 N N . GLY A 1 109 ? -17.192 4.275 10.307 1.00 55.59 109 GLY A N 1
ATOM 806 C CA . GLY A 1 109 ? -16.307 3.551 9.395 1.00 55.59 109 GLY A CA 1
ATOM 807 C C . GLY A 1 109 ? -15.941 4.268 8.094 1.00 55.59 109 GLY A C 1
ATOM 808 O O . GLY A 1 109 ? -15.262 3.667 7.270 1.00 55.59 109 GLY A O 1
ATOM 809 N N . LYS A 1 110 ? -16.389 5.514 7.901 1.00 54.81 110 LYS A N 1
ATOM 810 C CA . LYS A 1 110 ? -16.204 6.277 6.659 1.00 54.81 110 LYS A CA 1
ATOM 811 C C . LYS A 1 110 ? -14.958 7.152 6.656 1.00 54.81 110 LYS A C 1
ATOM 813 O O . LYS A 1 110 ? -14.498 7.510 5.579 1.00 54.81 110 LYS A O 1
ATOM 818 N N . THR A 1 111 ? -14.419 7.472 7.828 1.00 58.25 111 THR A N 1
ATOM 819 C CA . THR A 1 111 ? -13.276 8.375 7.941 1.00 58.25 111 THR A CA 1
ATOM 820 C C . THR A 1 111 ? -12.255 7.772 8.891 1.00 58.25 111 THR A C 1
ATOM 822 O O . THR A 1 111 ? -12.540 7.536 10.065 1.00 58.25 111 THR A O 1
ATOM 825 N N . ILE A 1 112 ? -11.067 7.501 8.359 1.00 64.12 112 ILE A N 1
ATOM 826 C CA . ILE A 1 112 ? -9.877 7.233 9.155 1.00 64.12 112 ILE A CA 1
ATOM 827 C C . ILE A 1 112 ? -9.116 8.557 9.202 1.00 64.12 112 ILE A C 1
ATOM 829 O O . ILE A 1 112 ? -8.592 9.003 8.184 1.00 64.12 112 ILE A O 1
ATOM 833 N N . GLU A 1 113 ? -9.124 9.216 10.358 1.00 64.94 113 GLU A N 1
ATOM 834 C CA . GLU A 1 113 ? -8.340 10.431 10.580 1.00 64.94 113 GLU A CA 1
ATOM 835 C C . GLU A 1 113 ? -6.962 10.022 11.086 1.00 64.94 113 GLU A C 1
ATOM 837 O O . GLU A 1 113 ? -6.839 9.299 12.078 1.00 64.94 113 GLU A O 1
ATOM 842 N N . ILE A 1 114 ? -5.925 10.444 10.373 1.00 61.22 114 ILE A N 1
ATOM 843 C CA . ILE A 1 114 ? -4.553 10.001 10.608 1.00 61.22 114 ILE A CA 1
ATOM 844 C C . ILE A 1 114 ? -3.755 11.219 11.040 1.00 61.22 114 ILE A C 1
ATOM 846 O O . ILE A 1 114 ? -3.477 12.112 10.245 1.00 61.22 114 ILE A O 1
ATOM 850 N N . GLU A 1 115 ? -3.414 11.253 12.323 1.00 57.66 115 GLU A N 1
ATOM 851 C CA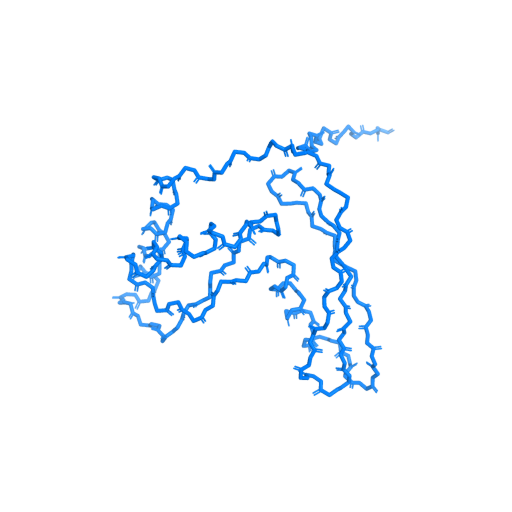 . GLU A 1 115 ? -2.520 12.242 12.906 1.00 57.66 115 GLU A CA 1
ATOM 852 C C . GLU A 1 115 ? -1.142 11.599 13.076 1.00 57.66 115 GLU A C 1
ATOM 854 O O . GLU A 1 115 ? -0.798 11.003 14.106 1.00 57.66 115 GLU A O 1
ATOM 859 N N . THR A 1 116 ? -0.334 11.698 12.026 1.00 53.62 116 THR A N 1
ATOM 860 C CA . THR A 1 116 ? 1.044 11.211 12.049 1.00 53.62 116 THR A CA 1
ATOM 861 C C . THR A 1 116 ? 1.908 12.140 12.897 1.00 53.62 116 THR A C 1
ATOM 863 O O . THR A 1 116 ? 2.148 13.288 12.534 1.00 53.62 116 THR A O 1
ATOM 866 N N . HIS A 1 117 ? 2.405 11.627 14.021 1.00 51.69 117 HIS A N 1
ATOM 867 C CA . HIS A 1 117 ? 3.387 12.295 14.872 1.00 51.69 117 HIS A CA 1
ATOM 868 C C . HIS A 1 117 ? 4.693 11.496 14.806 1.00 51.69 117 HIS A C 1
ATOM 870 O O . HIS A 1 117 ? 5.018 10.725 15.707 1.00 51.69 117 HIS A O 1
ATOM 876 N N . GLY A 1 118 ? 5.411 11.631 13.690 1.00 52.19 118 GLY A N 1
ATOM 877 C CA . GLY A 1 118 ? 6.676 10.935 13.477 1.00 52.19 118 GLY A CA 1
ATOM 878 C C . GLY A 1 118 ? 7.832 11.655 14.170 1.00 52.19 118 GLY A C 1
ATOM 879 O O . GLY A 1 118 ? 8.188 12.768 13.788 1.00 52.19 118 GLY A O 1
ATOM 880 N N . SER A 1 119 ? 8.452 11.008 15.159 1.00 51.34 119 SER A N 1
ATOM 881 C CA . SER A 1 119 ? 9.837 11.309 15.535 1.00 51.34 119 SER A CA 1
ATOM 882 C C . SER A 1 119 ? 10.740 10.453 14.660 1.00 51.34 119 SER A C 1
ATOM 884 O O . SER A 1 119 ? 10.940 9.279 14.947 1.00 51.34 119 SER A O 1
ATOM 886 N N . HIS A 1 120 ? 11.270 11.045 13.592 1.00 53.62 120 HIS A N 1
ATOM 887 C CA . HIS A 1 120 ? 12.213 10.375 12.706 1.00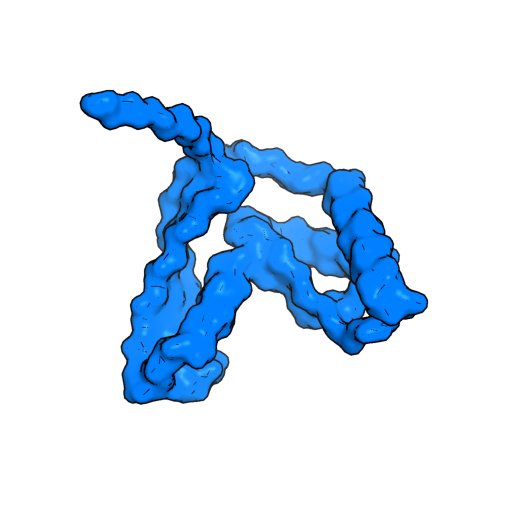 53.62 120 HIS A CA 1
ATOM 888 C C . HIS A 1 120 ? 13.512 10.071 13.465 1.00 53.62 120 HIS A C 1
ATOM 890 O O . HIS A 1 120 ? 14.256 10.976 13.866 1.00 53.62 120 HIS A O 1
ATOM 896 N N . HIS A 1 121 ? 13.793 8.790 13.665 1.00 52.81 121 HIS A N 1
ATOM 897 C CA . HIS A 1 121 ? 15.110 8.317 14.065 1.00 52.81 121 HIS A CA 1
ATOM 898 C C . HIS A 1 121 ? 15.672 7.512 12.897 1.00 52.81 121 HIS A C 1
ATOM 900 O O . HIS A 1 121 ? 15.083 6.508 12.501 1.00 52.81 121 HIS A O 1
ATOM 906 N N . GLY A 1 122 ? 16.772 8.018 12.320 1.00 52.09 122 GLY A N 1
ATOM 907 C CA . GLY A 1 122 ? 17.507 7.364 11.234 1.00 52.09 122 GLY A CA 1
ATOM 908 C C . GLY A 1 122 ? 17.962 5.953 11.621 1.00 52.09 122 GLY A C 1
ATOM 909 O O . GLY A 1 122 ? 17.799 5.581 12.786 1.00 52.09 122 GLY A O 1
ATOM 910 N N . PRO A 1 123 ? 18.538 5.183 10.674 1.00 53.66 123 PRO A N 1
ATOM 911 C CA . PRO A 1 123 ? 18.680 3.734 10.752 1.00 53.66 123 PRO A CA 1
ATOM 912 C C . PRO A 1 123 ? 19.048 3.279 12.157 1.00 53.66 123 PRO A C 1
ATOM 914 O O . PRO A 1 123 ? 20.186 3.456 12.604 1.00 53.66 123 PRO A O 1
ATOM 917 N N . ILE A 1 124 ? 18.070 2.711 12.867 1.00 56.84 124 ILE A N 1
ATOM 918 C CA . ILE A 1 124 ? 18.339 2.095 14.156 1.00 56.84 124 ILE A CA 1
ATOM 919 C C . ILE A 1 124 ? 19.133 0.836 13.824 1.00 56.84 124 ILE A C 1
ATOM 921 O O . ILE A 1 124 ? 18.578 -0.221 13.528 1.00 56.84 124 ILE A O 1
ATOM 925 N N . GLY A 1 125 ? 20.460 0.946 13.832 1.00 50.25 125 GLY A N 1
ATOM 926 C CA . GLY A 1 125 ? 21.317 -0.219 13.935 1.00 50.25 125 GLY A CA 1
ATOM 927 C C . GLY A 1 125 ? 20.959 -0.872 15.258 1.00 50.25 125 GLY A C 1
ATOM 928 O O . GLY A 1 125 ? 21.363 -0.372 16.303 1.00 50.25 125 GLY A O 1
ATOM 929 N N . ILE A 1 126 ? 20.137 -1.922 15.242 1.00 52.16 126 ILE A N 1
ATOM 930 C CA . ILE A 1 126 ? 19.806 -2.676 16.449 1.00 52.16 126 ILE A CA 1
ATOM 931 C C . ILE A 1 126 ? 20.771 -3.869 16.536 1.00 52.16 126 ILE A C 1
ATOM 933 O O . ILE A 1 126 ? 20.421 -4.965 16.093 1.00 52.16 126 ILE A O 1
ATOM 937 N N . PRO A 1 127 ? 21.970 -3.749 17.141 1.00 46.75 127 PRO A N 1
ATOM 938 C CA . PRO A 1 127 ? 22.575 -4.907 17.762 1.00 46.75 127 PRO A CA 1
ATOM 939 C C . PRO A 1 127 ? 21.738 -5.204 19.009 1.00 46.75 127 PRO A C 1
ATOM 941 O O . PRO A 1 127 ? 21.871 -4.546 20.042 1.00 46.75 127 PRO A O 1
ATOM 944 N N . ILE A 1 128 ? 20.842 -6.191 18.920 1.00 53.53 128 ILE A N 1
ATOM 945 C CA . ILE A 1 128 ? 20.173 -6.741 20.104 1.00 53.53 128 ILE A CA 1
ATOM 946 C C . ILE A 1 128 ? 21.240 -7.508 20.892 1.00 53.53 128 ILE A C 1
ATOM 948 O O . ILE A 1 128 ? 21.394 -8.723 20.758 1.00 53.53 128 ILE A O 1
ATOM 952 N N . ALA A 1 129 ? 22.024 -6.795 21.700 1.00 53.59 129 ALA A N 1
ATOM 953 C CA . ALA A 1 129 ? 22.889 -7.416 22.686 1.00 53.59 129 ALA A CA 1
ATOM 954 C C . ALA A 1 129 ? 21.987 -8.109 23.714 1.00 53.59 129 ALA A C 1
ATOM 956 O O . ALA A 1 129 ? 21.378 -7.464 24.569 1.00 53.59 129 ALA A O 1
ATOM 957 N N . ARG A 1 130 ? 21.884 -9.439 23.625 1.00 47.59 130 ARG A N 1
ATOM 958 C CA . ARG A 1 130 ? 21.300 -10.253 24.693 1.00 47.59 130 ARG A CA 1
ATOM 959 C C . ARG A 1 130 ? 22.163 -10.060 25.940 1.00 47.59 130 ARG A C 1
ATOM 961 O O . ARG A 1 130 ? 23.266 -10.603 26.006 1.00 47.59 130 ARG A O 1
ATOM 968 N N . LYS A 1 131 ? 21.687 -9.302 26.930 1.00 45.66 131 LYS A N 1
ATOM 969 C CA . LYS A 1 131 ? 22.211 -9.460 28.290 1.00 45.66 131 LYS A CA 1
ATOM 970 C C . LYS A 1 131 ? 21.799 -10.857 28.765 1.00 45.66 131 LYS A C 1
ATOM 972 O O . LYS A 1 131 ? 20.614 -11.180 28.738 1.00 45.66 131 LYS A O 1
ATOM 977 N N . LYS A 1 132 ? 22.811 -11.680 29.060 1.00 49.53 132 LYS A N 1
ATOM 978 C CA . LYS A 1 132 ? 22.680 -12.943 29.798 1.00 49.53 132 LYS A CA 1
ATOM 979 C C . LYS A 1 132 ? 22.035 -12.702 31.155 1.00 49.53 132 LYS A C 1
ATOM 981 O O . LYS A 1 132 ? 22.308 -11.623 31.730 1.00 49.53 132 LYS A O 1
#

Sequence (132 aa):
MNGEEDPCRVDVVQALEAARDCVKSFFRAPAYNSAVVVVPNSTSNNNREEILSIAQGAGFNVVNVIDENIAVAYAYAETVSRSTTKRIVIVSNTGGVLDVSVVSISPNGKTIEIETHGSHHGPIGIPIARKK